Protein AF-A0A959FEI0-F1 (afdb_monomer_lite)

Foldseek 3Di:
DVPVVVVVVVVVVVVVVVVVVVVVPPDPVPVPPDDDDPDDPVNCVVPFDPDPPTPDDDPVNVVVLVVCCVPPVVSVVVVVVVVVVVVVVVPDDD

Radius of gyration: 32.36 Å; chains: 1; bounding box: 72×37×77 Å

pLDDT: mean 82.81, std 13.52, range [51.72, 97.94]

Secondary structure (DSSP, 8-state):
--HHHHHHHHHHHHHHHHHHHHGGGSS----PPP------HHHHHHHS-SSSP-SS--HHHHHHHHHHTTT-HHHHHHHHHHHHHHHHHTTS--

Sequence (94 aa):
MPITIRASYYLMLLISCLSTSLMAQDGHKAKIPQLDNPMTVEYLKKNLEKKSPRLVLNRQIEKELKQKLKTDPVLQNMYAALKLNATEIQKEPL

Structure (mmCIF, N/CA/C/O backbone):
data_AF-A0A959FEI0-F1
#
_entry.id   AF-A0A959FEI0-F1
#
loop_
_atom_site.group_PDB
_atom_site.id
_atom_site.type_symbol
_atom_site.label_atom_id
_atom_site.label_alt_id
_atom_site.label_comp_id
_atom_site.label_asym_id
_atom_site.label_entity_id
_atom_site.label_seq_id
_atom_site.pdbx_PDB_ins_code
_atom_site.Cartn_x
_atom_site.Cartn_y
_atom_site.Cartn_z
_atom_site.occupancy
_atom_site.B_iso_or_equiv
_atom_site.auth_seq_id
_atom_site.auth_comp_id
_atom_site.auth_asym_id
_atom_site.auth_atom_id
_atom_site.pdbx_PDB_model_num
ATOM 1 N N . MET A 1 1 ? 51.512 -8.007 -63.532 1.00 56.62 1 MET A N 1
ATOM 2 C CA . MET A 1 1 ? 51.686 -7.275 -62.255 1.00 56.62 1 MET A CA 1
ATOM 3 C C . MET A 1 1 ? 50.635 -6.178 -61.924 1.00 56.62 1 MET A C 1
ATOM 5 O O . MET A 1 1 ? 50.892 -5.450 -60.980 1.00 56.62 1 MET A O 1
ATOM 9 N N . PRO A 1 2 ? 49.447 -6.026 -62.567 1.00 66.19 2 PRO A N 1
ATOM 10 C CA . PRO A 1 2 ? 48.473 -4.995 -62.137 1.00 66.19 2 PRO A CA 1
ATOM 11 C C . PRO A 1 2 ? 47.403 -5.493 -61.142 1.00 66.19 2 PRO A C 1
ATOM 13 O O . PRO A 1 2 ? 46.805 -4.700 -60.421 1.00 66.19 2 PRO A O 1
ATOM 16 N N . ILE A 1 3 ? 47.149 -6.805 -61.095 1.00 69.12 3 ILE A N 1
ATOM 17 C CA . ILE A 1 3 ? 46.067 -7.407 -60.292 1.00 69.12 3 ILE A CA 1
ATOM 18 C C . ILE A 1 3 ? 46.409 -7.416 -58.798 1.00 69.12 3 ILE A C 1
ATOM 20 O O . ILE A 1 3 ? 45.558 -7.101 -57.972 1.00 69.12 3 ILE A O 1
ATOM 24 N N . THR A 1 4 ? 47.668 -7.695 -58.456 1.00 70.56 4 THR A N 1
ATOM 25 C CA . THR A 1 4 ? 48.161 -7.693 -57.070 1.00 70.56 4 THR A CA 1
ATOM 26 C C . THR A 1 4 ? 48.097 -6.302 -56.439 1.00 70.56 4 THR A C 1
ATOM 28 O O . THR A 1 4 ? 47.734 -6.165 -55.276 1.00 70.56 4 THR A O 1
ATOM 31 N N . ILE A 1 5 ? 48.366 -5.260 -57.230 1.00 75.00 5 ILE A N 1
ATOM 32 C CA . ILE A 1 5 ? 48.308 -3.860 -56.797 1.00 75.00 5 ILE A CA 1
ATOM 33 C C . ILE A 1 5 ? 46.856 -3.448 -56.515 1.00 75.00 5 ILE A C 1
ATOM 35 O O . ILE A 1 5 ? 46.565 -2.882 -55.466 1.00 75.00 5 ILE A O 1
ATOM 39 N N . ARG A 1 6 ? 45.916 -3.798 -57.404 1.00 77.19 6 ARG A N 1
ATOM 40 C CA . ARG A 1 6 ? 44.481 -3.529 -57.196 1.00 77.19 6 ARG A CA 1
ATOM 41 C C . ARG A 1 6 ? 43.938 -4.254 -55.963 1.00 77.19 6 ARG A C 1
ATOM 43 O O . ARG A 1 6 ? 43.240 -3.640 -55.165 1.00 77.19 6 ARG A O 1
ATOM 50 N N . ALA A 1 7 ? 44.311 -5.519 -55.767 1.00 78.31 7 ALA A N 1
ATOM 51 C CA . ALA A 1 7 ? 43.943 -6.287 -54.577 1.00 78.31 7 ALA A CA 1
ATOM 52 C C . ALA A 1 7 ? 44.499 -5.663 -53.284 1.00 78.31 7 ALA A C 1
ATOM 54 O O . ALA A 1 7 ? 43.800 -5.625 -52.274 1.00 78.31 7 ALA A O 1
ATOM 55 N N . SER A 1 8 ? 45.714 -5.107 -53.328 1.00 79.25 8 SER A N 1
ATOM 56 C CA . SER A 1 8 ? 46.310 -4.388 -52.198 1.00 79.25 8 SER A CA 1
ATOM 57 C C . SER A 1 8 ? 45.543 -3.109 -51.847 1.00 79.25 8 SER A C 1
ATOM 59 O O . SER A 1 8 ? 45.327 -2.854 -50.664 1.00 79.25 8 SER A O 1
ATOM 61 N N . TYR A 1 9 ? 45.054 -2.355 -52.839 1.00 83.62 9 TYR A N 1
ATOM 62 C CA . TYR A 1 9 ? 4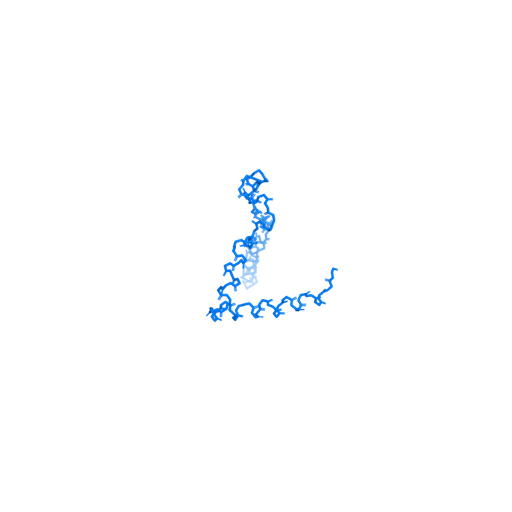4.202 -1.186 -52.590 1.00 83.62 9 TYR A CA 1
ATOM 63 C C . TYR A 1 9 ? 42.852 -1.562 -51.972 1.00 83.62 9 TYR A C 1
ATOM 65 O O . TYR A 1 9 ? 42.426 -0.916 -51.017 1.00 83.62 9 TYR A O 1
ATOM 73 N N . TYR A 1 10 ? 42.200 -2.626 -52.454 1.00 83.94 10 TYR A N 1
ATOM 74 C CA . TYR A 1 10 ? 40.957 -3.111 -51.842 1.00 83.94 10 TYR A CA 1
ATOM 75 C C . TYR A 1 10 ? 41.179 -3.605 -50.409 1.00 83.94 10 TYR A C 1
ATOM 77 O O . TYR A 1 10 ? 40.361 -3.323 -49.537 1.00 83.94 10 TYR A O 1
ATOM 85 N N . LEU A 1 11 ? 42.304 -4.276 -50.144 1.00 81.62 11 LEU A N 1
ATOM 86 C CA . LEU A 1 11 ? 42.672 -4.727 -48.804 1.00 81.62 11 LEU A CA 1
ATOM 87 C C . LEU A 1 11 ? 42.932 -3.545 -47.855 1.00 81.62 11 LEU A C 1
ATOM 89 O O . LEU A 1 11 ? 42.421 -3.540 -46.739 1.00 81.62 11 LEU A O 1
ATOM 93 N N . MET A 1 12 ? 43.661 -2.517 -48.302 1.00 79.88 12 MET A N 1
ATOM 94 C CA . MET A 1 12 ? 43.876 -1.298 -47.511 1.00 79.88 12 MET A CA 1
ATOM 95 C C . MET A 1 12 ? 42.565 -0.553 -47.223 1.00 79.88 12 MET A C 1
ATOM 97 O O . MET A 1 12 ? 42.357 -0.090 -46.101 1.00 79.88 12 MET A O 1
ATOM 101 N N . LEU A 1 13 ? 41.655 -0.479 -48.198 1.00 78.19 13 LEU A N 1
ATOM 102 C CA . LEU A 1 13 ? 40.357 0.183 -48.040 1.00 78.19 13 LEU A CA 1
ATOM 103 C C . LEU A 1 13 ? 39.436 -0.582 -47.072 1.00 78.19 13 LEU A C 1
ATOM 105 O O . LEU A 1 13 ? 38.733 0.031 -46.270 1.00 78.19 13 LEU A O 1
ATOM 109 N N . LEU A 1 14 ? 39.501 -1.916 -47.079 1.00 75.94 14 LEU A N 1
ATOM 110 C CA . LEU A 1 14 ? 38.744 -2.782 -46.172 1.00 75.94 14 LEU A CA 1
ATOM 111 C C . LEU A 1 14 ? 39.262 -2.706 -44.724 1.00 75.94 14 LEU A C 1
ATOM 113 O O . LEU A 1 14 ? 38.465 -2.642 -43.789 1.00 75.94 14 LEU A O 1
ATOM 117 N N . ILE A 1 15 ? 40.582 -2.616 -44.534 1.00 76.06 15 ILE A N 1
ATOM 118 C CA . ILE A 1 15 ? 41.205 -2.418 -43.212 1.00 76.06 15 ILE A CA 1
ATOM 119 C C . ILE A 1 15 ? 40.870 -1.028 -42.649 1.00 76.06 15 ILE A C 1
ATOM 121 O O . ILE A 1 15 ? 40.540 -0.908 -41.471 1.00 76.06 15 ILE A O 1
ATOM 125 N N . SER A 1 16 ? 40.873 0.017 -43.483 1.00 68.50 16 SER A N 1
ATOM 126 C CA . SER A 1 16 ? 40.519 1.377 -43.051 1.00 68.50 16 SER A CA 1
ATOM 127 C C . SER A 1 16 ? 39.060 1.506 -42.593 1.00 68.50 16 SER A C 1
ATOM 129 O O . SER A 1 16 ? 38.760 2.370 -41.770 1.00 68.50 16 SER A O 1
ATOM 131 N N . CYS A 1 17 ? 38.155 0.669 -43.109 1.00 66.12 17 CYS A N 1
ATOM 132 C CA . CYS A 1 17 ? 36.740 0.661 -42.729 1.00 66.12 17 CYS A CA 1
ATOM 133 C C . CYS A 1 17 ? 36.492 -0.112 -41.418 1.00 66.12 17 CYS A C 1
ATOM 135 O O . CYS A 1 17 ? 35.595 0.229 -40.651 1.00 66.12 17 CYS A O 1
ATOM 137 N N . LEU A 1 18 ? 37.323 -1.116 -41.117 1.00 64.00 18 LEU A N 1
ATOM 138 C CA . LEU A 1 18 ? 37.243 -1.881 -39.867 1.00 64.00 18 LEU A CA 1
ATOM 139 C C . LEU A 1 18 ? 37.704 -1.068 -38.642 1.00 64.00 18 LEU A C 1
ATOM 141 O O . LEU A 1 18 ? 37.190 -1.260 -37.543 1.00 64.00 18 LEU A O 1
ATOM 145 N N . SER A 1 19 ? 38.632 -0.125 -38.816 1.00 60.69 19 SER A N 1
ATOM 146 C CA . SER A 1 19 ? 39.183 0.673 -37.709 1.00 60.69 19 SER A CA 1
ATOM 147 C C . SER A 1 19 ? 38.206 1.705 -37.125 1.00 60.69 19 SER A C 1
ATOM 149 O O . SER A 1 19 ? 38.352 2.093 -35.967 1.00 60.69 19 SER A O 1
ATOM 151 N N . THR A 1 20 ? 37.199 2.158 -37.884 1.00 59.03 20 THR A N 1
ATOM 152 C CA . THR A 1 20 ? 36.244 3.186 -37.419 1.00 59.03 20 THR A CA 1
ATOM 153 C C . THR A 1 20 ? 35.183 2.638 -36.465 1.00 59.03 20 THR A C 1
ATOM 155 O O . THR A 1 20 ? 34.612 3.401 -35.689 1.00 59.03 20 THR A O 1
ATOM 158 N N . SER A 1 21 ? 34.933 1.326 -36.475 1.00 56.84 21 SER A N 1
ATOM 159 C CA . SER A 1 21 ? 33.932 0.683 -35.612 1.00 56.84 21 SER A CA 1
ATOM 160 C C . SER A 1 21 ? 34.479 0.276 -34.238 1.00 56.84 21 SER A C 1
ATOM 162 O O . SER A 1 21 ? 33.698 0.144 -33.297 1.00 56.84 21 SER A O 1
ATOM 164 N N . LEU A 1 22 ? 35.804 0.153 -34.080 1.00 53.94 22 LEU A N 1
ATOM 165 C CA . LEU A 1 22 ? 36.430 -0.216 -32.803 1.00 53.94 22 LEU A CA 1
ATOM 166 C C . LEU A 1 22 ? 36.461 0.943 -31.785 1.00 53.94 22 LEU A C 1
ATOM 168 O O . LEU A 1 22 ? 36.374 0.707 -30.587 1.00 53.94 22 LEU A O 1
ATOM 172 N N . MET A 1 23 ? 36.524 2.196 -32.250 1.00 57.69 23 MET A N 1
ATOM 173 C CA . MET A 1 23 ? 36.580 3.392 -31.387 1.00 57.69 23 MET A CA 1
ATOM 174 C C . MET A 1 23 ? 35.202 3.858 -30.877 1.00 57.69 23 MET A C 1
ATOM 176 O O . MET A 1 23 ? 35.124 4.766 -30.055 1.00 57.69 23 MET A O 1
ATOM 180 N N . ALA A 1 24 ? 34.101 3.261 -31.350 1.00 56.34 24 ALA A N 1
ATOM 181 C CA . ALA A 1 24 ? 32.743 3.656 -30.958 1.00 56.34 24 ALA A CA 1
ATOM 182 C C . ALA A 1 24 ? 32.272 3.031 -29.629 1.00 56.34 24 ALA A C 1
ATOM 184 O O . ALA A 1 24 ? 31.204 3.386 -29.134 1.00 56.34 24 ALA A O 1
ATOM 185 N N . GLN A 1 25 ? 33.039 2.094 -29.058 1.00 59.47 25 GLN A N 1
ATOM 186 C CA . GLN A 1 25 ? 32.656 1.360 -27.843 1.00 59.47 25 GLN A CA 1
ATOM 187 C C . GLN A 1 25 ? 33.498 1.701 -26.608 1.00 59.47 25 GLN A C 1
ATOM 189 O O . GLN A 1 25 ? 33.302 1.090 -25.558 1.00 59.47 25 GLN A O 1
ATOM 194 N N . ASP A 1 26 ? 34.381 2.698 -26.687 1.00 55.03 26 ASP A N 1
ATOM 195 C CA . ASP A 1 26 ? 35.126 3.159 -25.519 1.00 55.03 26 ASP A CA 1
ATOM 196 C C . ASP A 1 26 ? 34.400 4.310 -24.809 1.00 55.03 26 ASP A C 1
ATOM 198 O O . ASP A 1 26 ? 34.288 5.431 -25.301 1.00 55.03 26 ASP A O 1
ATOM 202 N N . GLY A 1 27 ? 33.944 4.035 -23.583 1.00 53.91 27 GLY A N 1
ATOM 203 C CA . GLY A 1 27 ? 33.997 5.051 -22.530 1.00 53.91 27 GLY A CA 1
ATOM 204 C C . GLY A 1 27 ? 32.695 5.674 -22.035 1.00 53.91 27 GLY A C 1
ATOM 205 O O . GLY A 1 27 ? 32.768 6.600 -21.236 1.00 53.91 27 GLY A O 1
ATOM 206 N N . HIS A 1 28 ? 31.512 5.177 -22.401 1.00 51.72 28 HIS A N 1
ATOM 207 C CA . HIS A 1 28 ? 30.281 5.510 -21.665 1.00 51.72 28 HIS A CA 1
ATOM 208 C C . HIS A 1 28 ? 29.709 4.288 -20.927 1.00 51.72 28 HIS A C 1
ATOM 210 O O . HIS A 1 28 ? 28.513 4.020 -20.950 1.00 51.72 28 HIS A O 1
ATOM 216 N N . LYS A 1 29 ? 30.532 3.669 -20.063 1.00 55.94 29 LYS A N 1
ATOM 217 C CA . LYS A 1 29 ? 30.047 3.360 -18.700 1.00 55.94 29 LYS A CA 1
ATOM 218 C C . LYS A 1 29 ? 29.844 4.684 -17.953 1.00 55.94 29 LYS A C 1
ATOM 220 O O . LYS A 1 29 ? 30.435 4.906 -16.897 1.00 55.94 29 LYS A O 1
ATOM 225 N N . ALA A 1 30 ? 29.078 5.608 -18.533 1.00 62.28 30 ALA A N 1
ATOM 226 C CA . ALA A 1 30 ? 28.659 6.792 -17.823 1.00 62.28 30 ALA A CA 1
ATOM 227 C C . ALA A 1 30 ? 27.941 6.265 -16.594 1.00 62.28 30 ALA A C 1
ATOM 229 O O . ALA A 1 30 ? 26.980 5.504 -16.718 1.00 62.28 30 ALA A O 1
ATOM 230 N N . LYS A 1 31 ? 28.487 6.582 -15.416 1.00 69.25 31 LYS A N 1
ATOM 231 C CA . LYS A 1 31 ? 27.785 6.425 -14.147 1.00 69.25 31 LYS A CA 1
ATOM 232 C C . LYS A 1 31 ? 26.360 6.880 -14.418 1.00 69.25 31 LYS A C 1
ATOM 234 O O . LYS A 1 31 ? 26.169 8.054 -14.728 1.00 69.25 31 LYS A O 1
ATOM 239 N N . ILE A 1 32 ? 25.406 5.948 -14.385 1.00 79.56 32 ILE A N 1
ATOM 240 C CA . ILE A 1 32 ? 23.994 6.295 -14.496 1.00 79.56 32 ILE A CA 1
ATOM 241 C C . ILE A 1 32 ? 23.790 7.393 -13.450 1.00 79.56 32 ILE A C 1
ATOM 243 O O . ILE A 1 32 ? 24.119 7.143 -12.282 1.00 79.56 32 ILE A O 1
ATOM 247 N N . PRO A 1 33 ? 23.387 8.613 -13.848 1.00 78.06 33 PRO A N 1
ATOM 248 C CA . PRO A 1 33 ? 23.203 9.691 -12.895 1.00 78.06 33 PRO A CA 1
ATOM 249 C C . PRO A 1 33 ? 22.202 9.204 -11.853 1.00 78.06 33 PRO A C 1
ATOM 251 O O . PRO A 1 33 ? 21.091 8.790 -12.189 1.00 78.06 33 PRO A O 1
ATOM 254 N N . GLN A 1 34 ? 22.643 9.150 -10.598 1.00 81.19 34 GLN A N 1
ATOM 255 C CA . GLN A 1 34 ? 21.782 8.707 -9.514 1.00 81.19 34 GLN A CA 1
ATOM 256 C C . GLN A 1 34 ? 20.792 9.824 -9.217 1.00 81.19 34 GLN A C 1
ATOM 258 O O . GLN A 1 34 ? 21.162 10.995 -9.159 1.00 81.19 34 GLN A O 1
ATOM 263 N N . LEU A 1 35 ? 19.523 9.456 -9.079 1.00 85.25 35 LEU A N 1
ATOM 264 C CA . LEU A 1 35 ? 18.498 10.397 -8.678 1.00 85.25 35 LEU A CA 1
ATOM 265 C C . LEU A 1 35 ? 18.635 10.627 -7.174 1.00 85.25 35 LEU A C 1
ATOM 267 O O . LEU A 1 35 ? 18.396 9.713 -6.382 1.00 85.25 35 LEU A O 1
ATOM 271 N N . ASP A 1 36 ? 19.011 11.841 -6.790 1.00 85.19 36 ASP A N 1
ATOM 272 C CA . ASP A 1 36 ? 18.996 12.230 -5.388 1.00 85.19 36 ASP A CA 1
ATOM 273 C C . ASP A 1 36 ? 17.551 12.290 -4.892 1.00 85.19 36 ASP A C 1
ATOM 275 O O . ASP A 1 36 ? 16.660 12.819 -5.562 1.00 85.19 36 ASP A O 1
ATOM 279 N N . ASN A 1 37 ? 17.303 11.739 -3.703 1.00 86.62 37 ASN A N 1
ATOM 280 C CA . ASN A 1 37 ? 15.992 11.832 -3.078 1.00 86.62 37 ASN A CA 1
ATOM 281 C C . ASN A 1 37 ? 15.780 13.269 -2.564 1.00 86.62 37 ASN A C 1
ATOM 283 O O . ASN A 1 37 ? 16.476 13.676 -1.632 1.00 86.62 37 ASN A O 1
ATOM 287 N N . PRO A 1 38 ? 14.807 14.031 -3.096 1.00 88.75 38 PRO A N 1
ATOM 288 C CA . PRO A 1 38 ? 14.578 15.411 -2.672 1.00 88.75 38 PRO A CA 1
ATOM 289 C C . PRO A 1 38 ? 13.933 15.519 -1.279 1.00 88.75 38 PRO A C 1
ATOM 291 O O . PRO A 1 38 ? 13.804 16.619 -0.741 1.00 88.75 38 PRO A O 1
ATOM 294 N N . MET A 1 39 ? 13.486 14.405 -0.688 1.00 90.56 39 MET A N 1
ATOM 295 C CA . MET A 1 39 ? 12.790 14.398 0.599 1.00 90.56 39 MET A CA 1
ATOM 296 C C . MET A 1 39 ? 13.776 14.402 1.766 1.00 90.56 39 MET A C 1
ATOM 298 O O . MET A 1 39 ? 14.428 13.398 2.054 1.00 90.56 39 MET A O 1
ATOM 302 N N . THR A 1 40 ? 13.834 15.522 2.488 1.00 92.94 40 THR A N 1
ATOM 303 C CA . THR A 1 40 ? 14.682 15.655 3.679 1.00 92.94 40 THR A CA 1
ATOM 304 C C . THR A 1 40 ? 14.019 15.080 4.930 1.00 92.94 40 THR A C 1
ATOM 306 O O . THR A 1 40 ? 12.790 15.009 5.050 1.00 92.94 40 THR A O 1
ATOM 309 N N . VAL A 1 41 ? 14.834 14.701 5.916 1.00 90.62 41 VAL A N 1
ATOM 310 C CA . VAL A 1 41 ? 14.347 14.193 7.209 1.00 90.62 41 VAL A CA 1
ATOM 311 C C . VAL A 1 41 ? 13.518 15.257 7.932 1.00 90.62 41 VAL A C 1
ATOM 313 O O . VAL A 1 41 ? 12.497 14.946 8.547 1.00 90.62 41 VAL A O 1
ATOM 316 N N . GLU A 1 42 ? 13.921 16.520 7.838 1.00 93.69 42 GLU A N 1
ATOM 317 C CA . GLU A 1 42 ? 13.233 17.675 8.413 1.00 93.69 42 GLU A CA 1
ATOM 318 C C . GLU A 1 42 ? 11.861 17.858 7.763 1.00 93.69 42 GLU A C 1
ATOM 320 O O . GLU A 1 42 ? 10.865 18.047 8.468 1.00 93.69 42 GLU A O 1
ATOM 325 N N . TYR A 1 43 ? 11.790 17.741 6.432 1.00 92.62 43 TYR A N 1
ATOM 326 C CA . TYR A 1 43 ? 10.534 17.807 5.693 1.00 92.62 43 TYR A CA 1
ATOM 327 C C . TYR A 1 43 ? 9.584 16.688 6.128 1.00 92.62 43 TYR A C 1
ATOM 329 O O . TYR A 1 43 ? 8.426 16.958 6.453 1.00 92.62 43 TYR A O 1
ATOM 337 N N . LEU A 1 44 ? 10.070 15.448 6.214 1.00 89.12 44 LEU A N 1
ATOM 338 C CA . LEU A 1 44 ? 9.254 14.316 6.653 1.00 89.12 44 LEU A CA 1
ATOM 339 C C . LEU A 1 44 ? 8.791 14.481 8.107 1.00 89.12 44 LEU A C 1
ATOM 341 O O . LEU A 1 44 ? 7.618 14.271 8.401 1.00 89.12 44 LEU A O 1
ATOM 345 N N . LYS A 1 45 ? 9.661 14.924 9.020 1.00 87.12 45 LYS A N 1
ATOM 346 C CA . LYS A 1 45 ? 9.293 15.183 10.426 1.00 87.12 45 LYS A CA 1
ATOM 347 C C . 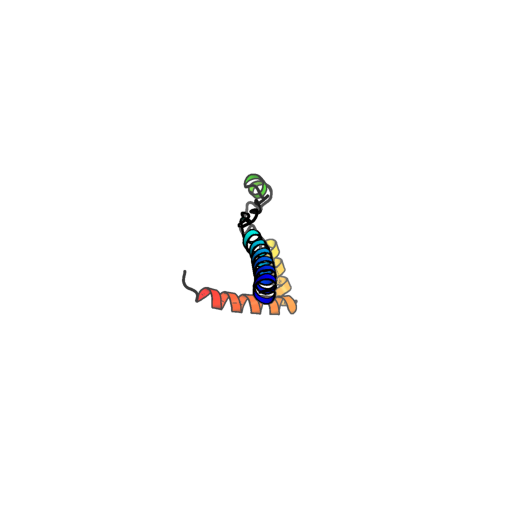LYS A 1 45 ? 8.251 16.294 10.572 1.00 87.12 45 LYS A C 1
ATOM 349 O O . LYS A 1 45 ? 7.434 16.230 11.491 1.00 87.12 45 LYS A O 1
ATOM 354 N N . LYS A 1 46 ? 8.295 17.306 9.701 1.00 90.06 46 LYS A N 1
ATOM 355 C CA . LYS A 1 46 ? 7.356 18.435 9.704 1.00 90.06 46 LYS A CA 1
ATOM 356 C C . LYS A 1 46 ? 5.990 18.061 9.125 1.00 90.06 46 LYS A C 1
ATOM 358 O O . LYS A 1 46 ? 4.983 18.516 9.659 1.00 90.06 46 LYS A O 1
ATOM 363 N N . ASN A 1 47 ? 5.962 17.277 8.047 1.00 87.81 47 ASN A N 1
ATOM 364 C CA . ASN A 1 47 ? 4.750 17.063 7.250 1.00 87.81 47 ASN A CA 1
ATOM 365 C C . ASN A 1 47 ? 4.077 15.701 7.474 1.00 87.81 47 ASN A C 1
ATOM 367 O O . ASN A 1 47 ? 2.881 15.580 7.225 1.00 87.81 47 ASN A O 1
ATOM 371 N N . LEU A 1 48 ? 4.797 14.678 7.946 1.00 85.94 48 LEU A N 1
ATOM 372 C CA . LEU A 1 48 ? 4.171 13.397 8.278 1.00 85.94 48 LEU A CA 1
ATOM 373 C C . LEU A 1 48 ? 3.428 13.483 9.608 1.00 85.94 48 LEU A C 1
ATOM 375 O O . LEU A 1 48 ? 3.906 14.076 10.580 1.00 85.94 48 LEU A O 1
ATOM 379 N N . GLU A 1 49 ? 2.284 12.804 9.679 1.00 83.69 49 GLU A N 1
ATOM 380 C CA . GLU A 1 49 ? 1.563 12.643 10.935 1.00 83.69 49 GLU A CA 1
ATOM 381 C C . GLU A 1 49 ? 2.484 12.054 12.018 1.00 83.69 49 GLU A C 1
ATOM 383 O O . GLU A 1 49 ? 3.264 11.126 11.792 1.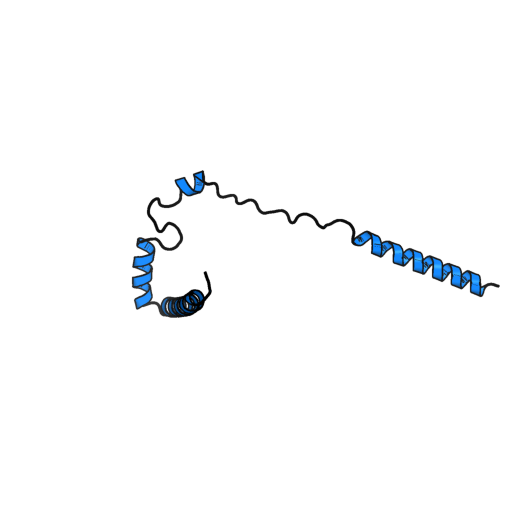00 83.69 49 GLU A O 1
ATOM 388 N N . LYS A 1 50 ? 2.399 12.597 13.239 1.00 82.94 50 LYS A N 1
ATOM 389 C CA . LYS A 1 50 ? 3.201 12.111 14.377 1.00 82.94 50 LYS A CA 1
ATOM 390 C C . LYS A 1 50 ? 2.734 10.738 14.868 1.00 82.94 50 LYS A C 1
ATOM 392 O O . LYS A 1 50 ? 3.514 10.005 15.474 1.00 82.94 50 LYS A O 1
ATOM 397 N N . LYS A 1 51 ? 1.460 10.411 14.637 1.00 81.25 51 LYS A N 1
ATOM 398 C CA . LYS A 1 51 ? 0.829 9.155 15.049 1.00 81.25 51 LYS A CA 1
ATOM 399 C C . LYS A 1 51 ? 1.029 8.111 13.956 1.00 81.25 51 LYS A C 1
ATOM 401 O O . LYS A 1 51 ? 0.868 8.409 12.782 1.00 81.25 51 LYS A O 1
ATOM 406 N N . SER A 1 52 ? 1.371 6.892 14.351 1.00 77.88 52 SER A N 1
ATOM 407 C CA . SER A 1 52 ? 1.421 5.758 13.430 1.00 77.88 52 SER A CA 1
ATOM 408 C C . SER A 1 52 ? 0.029 5.140 13.256 1.00 77.88 52 SER A C 1
ATOM 410 O O . SER A 1 52 ? -0.757 5.147 14.214 1.00 77.88 52 SER A O 1
ATOM 412 N N . PRO A 1 53 ? -0.260 4.528 12.095 1.00 77.25 53 PRO A N 1
ATOM 413 C CA . PRO A 1 53 ? 0.516 4.529 10.838 1.00 77.25 53 PRO A CA 1
ATOM 414 C C . PRO A 1 53 ? 0.504 5.888 10.102 1.00 77.25 53 PRO A C 1
ATOM 416 O O . PRO A 1 53 ? -0.492 6.601 10.142 1.00 77.25 53 PRO A O 1
ATOM 419 N N . ARG A 1 54 ? 1.631 6.248 9.457 1.00 76.38 54 ARG A N 1
ATOM 420 C CA . ARG A 1 54 ? 1.894 7.604 8.911 1.00 76.38 54 ARG A CA 1
ATOM 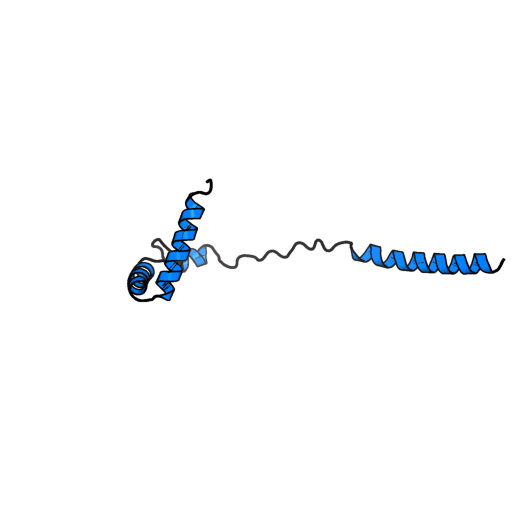421 C C . ARG A 1 54 ? 1.708 7.747 7.398 1.00 76.38 54 ARG A C 1
ATOM 423 O O . ARG A 1 54 ? 1.632 8.867 6.909 1.00 76.38 54 ARG A O 1
ATOM 430 N N . LEU A 1 55 ? 1.711 6.637 6.659 1.00 73.81 55 LEU A N 1
ATOM 431 C CA . LEU A 1 55 ? 1.741 6.627 5.195 1.00 73.81 55 LEU A CA 1
ATOM 432 C C . LEU A 1 55 ? 0.568 5.825 4.645 1.00 73.81 55 LEU A C 1
ATOM 434 O O . LEU A 1 55 ? 0.381 4.678 5.045 1.00 73.81 55 LEU A O 1
ATOM 438 N N . VAL A 1 56 ? -0.155 6.429 3.696 1.00 81.81 56 VAL A N 1
ATOM 439 C CA . VAL A 1 56 ? -1.273 5.872 2.908 1.00 81.81 56 VAL A CA 1
ATOM 440 C C . VAL A 1 56 ? -2.485 5.432 3.735 1.00 81.81 56 VAL A C 1
ATOM 442 O O . VAL A 1 56 ? -3.582 5.930 3.512 1.00 81.81 56 VAL A O 1
ATOM 445 N N . LEU A 1 57 ? -2.311 4.534 4.700 1.00 84.69 57 LEU A N 1
ATOM 446 C CA . LEU A 1 57 ? -3.366 4.008 5.553 1.00 84.69 57 LEU A CA 1
ATOM 447 C C . LEU A 1 57 ? -3.196 4.571 6.966 1.00 84.69 57 LEU A C 1
ATOM 449 O O . LEU A 1 57 ? -2.438 4.021 7.754 1.00 84.69 57 LEU A O 1
ATOM 453 N N . ASN A 1 58 ? -3.882 5.671 7.285 1.00 88.06 58 ASN A N 1
ATOM 454 C CA . ASN A 1 58 ? -4.024 6.158 8.662 1.00 88.06 58 ASN A CA 1
ATOM 455 C C . ASN A 1 58 ? -5.355 5.662 9.269 1.00 88.06 58 ASN A C 1
ATOM 457 O O . ASN A 1 58 ? -6.185 5.067 8.580 1.00 88.06 58 ASN A O 1
ATOM 461 N N . ARG A 1 59 ? -5.594 5.918 10.563 1.00 88.44 59 ARG A N 1
ATOM 462 C CA . ARG A 1 59 ? -6.815 5.446 11.256 1.00 88.44 59 ARG A CA 1
ATOM 463 C C . ARG A 1 59 ? -8.114 5.934 10.611 1.00 88.44 59 ARG A C 1
ATOM 465 O O . ARG A 1 59 ? -9.133 5.256 10.726 1.00 88.44 59 ARG A O 1
ATOM 472 N N . GLN A 1 60 ? -8.100 7.121 10.008 1.00 89.44 60 GLN A N 1
ATOM 473 C CA . GLN A 1 60 ? -9.277 7.686 9.357 1.00 89.44 60 GLN A CA 1
ATOM 474 C C . GLN A 1 60 ? -9.547 6.958 8.038 1.00 89.44 60 GLN A C 1
ATOM 476 O O . GLN A 1 60 ? -10.635 6.415 7.849 1.00 89.44 60 GLN A O 1
ATOM 481 N N . ILE A 1 61 ? -8.525 6.851 7.188 1.00 91.69 61 ILE A N 1
ATOM 482 C CA . ILE A 1 61 ? -8.599 6.163 5.895 1.00 91.69 61 ILE A CA 1
ATOM 483 C C . 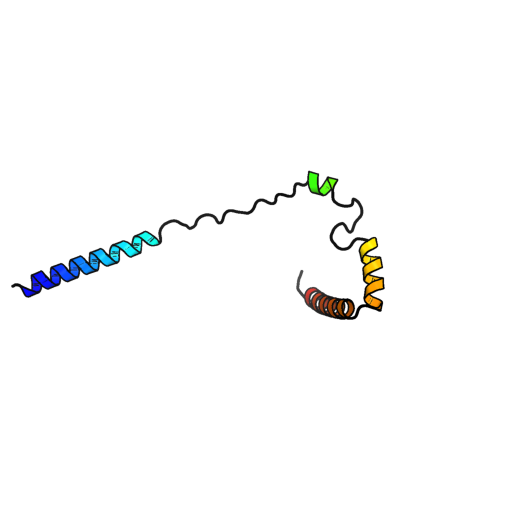ILE A 1 61 ? -8.949 4.685 6.092 1.00 91.69 61 ILE A C 1
ATOM 485 O O . ILE A 1 61 ? -9.756 4.145 5.345 1.00 91.69 61 ILE A O 1
ATOM 489 N N . GLU A 1 62 ? -8.422 4.026 7.128 1.00 91.56 62 GLU A N 1
ATOM 490 C CA . GLU A 1 62 ? -8.763 2.635 7.443 1.00 91.56 62 GLU A CA 1
ATOM 491 C C . GLU A 1 62 ? -10.259 2.459 7.743 1.00 91.56 62 GLU A C 1
ATOM 493 O O . GLU A 1 62 ? -10.888 1.517 7.253 1.00 91.56 62 GLU A O 1
ATOM 498 N N . LYS A 1 63 ? -10.851 3.358 8.537 1.00 93.12 63 LYS A N 1
ATOM 499 C CA . LYS A 1 63 ? -12.285 3.305 8.856 1.00 93.12 63 LYS A CA 1
ATOM 500 C C . LYS A 1 63 ? -13.136 3.498 7.607 1.00 93.12 63 LYS A C 1
ATOM 502 O O . LYS A 1 63 ? -14.065 2.722 7.387 1.00 93.12 63 LYS A O 1
ATOM 507 N N . GLU A 1 64 ? -12.799 4.491 6.793 1.00 94.75 64 GLU A N 1
ATOM 508 C CA . GLU A 1 64 ? -13.495 4.764 5.533 1.00 94.75 64 GLU A CA 1
ATOM 509 C C . GLU A 1 64 ? -13.359 3.595 4.554 1.00 94.75 64 GLU A C 1
ATOM 511 O O . GLU A 1 64 ? -14.348 3.154 3.969 1.00 94.75 64 GLU A O 1
ATOM 516 N N . LEU A 1 65 ? -12.158 3.028 4.427 1.00 94.38 65 LEU A N 1
ATOM 517 C CA . LEU A 1 65 ? -11.899 1.875 3.571 1.00 94.38 65 LEU A CA 1
ATOM 518 C C . LEU A 1 65 ? -12.727 0.663 4.013 1.00 94.38 65 LEU A C 1
ATOM 520 O O . LEU A 1 65 ? -13.362 0.026 3.176 1.00 94.38 65 LEU A O 1
ATOM 524 N N . LYS A 1 66 ? -12.800 0.379 5.321 1.00 94.81 66 LYS A N 1
ATOM 525 C CA . LYS A 1 66 ? -13.636 -0.706 5.868 1.00 94.81 66 LYS A CA 1
ATOM 526 C C . LYS A 1 66 ? -15.125 -0.499 5.609 1.00 94.81 66 LYS A C 1
ATOM 528 O O . LYS A 1 66 ? -15.851 -1.478 5.451 1.00 94.81 66 LYS A O 1
ATOM 533 N N . GLN A 1 67 ? -15.597 0.745 5.600 1.00 96.19 67 GLN A N 1
ATOM 534 C CA . GLN A 1 67 ? -16.983 1.051 5.252 1.00 96.19 67 GLN A CA 1
ATOM 535 C C . GLN A 1 67 ? -17.235 0.809 3.764 1.00 96.19 67 GLN A C 1
ATOM 537 O O . GLN A 1 67 ? -18.151 0.062 3.425 1.00 96.19 67 GLN A O 1
ATOM 542 N N . LYS A 1 68 ? -16.387 1.363 2.891 1.00 96.44 68 LYS A N 1
ATOM 543 C CA . LYS A 1 68 ? -16.511 1.209 1.435 1.00 96.44 68 LYS A CA 1
ATOM 544 C C . LYS A 1 68 ? -16.387 -0.245 0.990 1.00 96.44 68 LYS A C 1
ATOM 546 O O . LYS A 1 68 ? -17.114 -0.667 0.101 1.00 96.44 68 LYS A O 1
ATOM 551 N N . LEU A 1 69 ? -15.557 -1.042 1.663 1.00 96.75 69 LEU A N 1
ATOM 552 C CA . LEU A 1 69 ? -15.399 -2.471 1.382 1.00 96.75 69 LEU A CA 1
ATOM 553 C C . LEU A 1 69 ? -16.711 -3.264 1.515 1.00 96.75 69 LEU A C 1
ATOM 555 O O . LEU A 1 69 ? -16.840 -4.337 0.938 1.00 96.75 69 LEU A O 1
ATOM 559 N N . LYS A 1 70 ? -17.707 -2.763 2.253 1.00 96.00 70 LYS A N 1
ATOM 560 C CA . LYS A 1 70 ? -19.008 -3.438 2.382 1.00 96.00 70 LYS A CA 1
ATOM 561 C C . LYS A 1 70 ? -19.890 -3.275 1.148 1.00 96.00 70 LYS A C 1
ATOM 563 O O . LYS A 1 70 ? -20.759 -4.108 0.925 1.00 96.00 70 LYS A O 1
ATOM 568 N N . THR A 1 71 ? -19.691 -2.205 0.387 1.00 96.56 71 THR A N 1
ATOM 569 C CA . THR A 1 71 ? -20.631 -1.770 -0.655 1.00 96.56 71 THR A CA 1
ATOM 570 C C . THR A 1 71 ? -20.001 -1.692 -2.038 1.00 96.56 71 THR A C 1
ATOM 572 O O . THR A 1 71 ? -20.708 -1.848 -3.024 1.00 96.56 71 THR A O 1
ATOM 575 N N . ASP A 1 72 ? -18.700 -1.418 -2.123 1.00 97.75 72 ASP A N 1
ATOM 576 C CA . ASP A 1 72 ? -17.998 -1.193 -3.382 1.00 97.75 72 ASP A CA 1
ATOM 577 C C . ASP A 1 72 ? -17.410 -2.512 -3.927 1.00 97.75 72 ASP A C 1
ATOM 579 O O . ASP A 1 72 ? -16.460 -3.048 -3.340 1.00 97.75 72 ASP A O 1
ATOM 583 N N . PRO A 1 73 ? -17.932 -3.034 -5.053 1.00 97.12 73 PRO A N 1
ATOM 584 C CA . PRO A 1 73 ? -17.481 -4.302 -5.622 1.00 97.12 73 PRO A CA 1
ATOM 585 C C . PRO A 1 73 ? -16.046 -4.243 -6.167 1.00 97.12 73 PRO A C 1
ATOM 587 O O . PRO A 1 73 ? -15.339 -5.254 -6.153 1.00 97.12 73 PRO A O 1
ATOM 590 N N . VAL A 1 74 ? -15.573 -3.075 -6.613 1.00 97.56 74 VAL A N 1
ATOM 591 C CA . VAL A 1 74 ? -14.201 -2.918 -7.118 1.00 97.56 74 VAL A CA 1
ATOM 592 C C . VAL A 1 74 ? -13.216 -3.026 -5.961 1.00 97.56 74 VAL A C 1
ATOM 594 O O . VAL A 1 74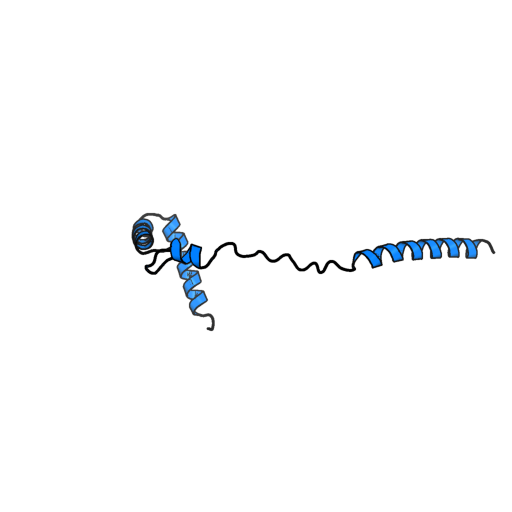 ? -12.230 -3.765 -6.046 1.00 97.56 74 VAL A O 1
ATOM 597 N N . LEU A 1 75 ? -13.507 -2.349 -4.847 1.00 96.56 75 LEU A N 1
ATOM 598 C CA . LEU A 1 75 ? -12.680 -2.438 -3.642 1.00 96.56 75 LEU A CA 1
ATOM 599 C C . LEU A 1 75 ? -12.687 -3.844 -3.038 1.00 96.56 75 LEU A C 1
ATOM 601 O O . LEU A 1 75 ? -11.644 -4.298 -2.568 1.00 96.56 75 LEU A O 1
ATOM 605 N N . GLN A 1 76 ? -13.817 -4.551 -3.077 1.00 97.94 76 GLN A N 1
ATOM 606 C CA . GLN A 1 76 ? -13.897 -5.951 -2.646 1.00 97.94 76 GLN A CA 1
ATOM 607 C C . GLN A 1 76 ? -12.979 -6.854 -3.468 1.00 97.94 76 GLN A C 1
ATOM 609 O O . GLN A 1 76 ? -12.200 -7.621 -2.896 1.00 97.94 76 GLN A O 1
ATOM 614 N N . ASN A 1 77 ? -13.025 -6.726 -4.795 1.00 97.94 77 ASN A N 1
ATOM 615 C CA . ASN A 1 77 ? -12.170 -7.500 -5.687 1.00 97.94 77 ASN A CA 1
ATOM 616 C C . ASN A 1 77 ? -10.680 -7.187 -5.464 1.00 97.94 77 ASN A C 1
ATOM 618 O O . ASN A 1 77 ? -9.861 -8.094 -5.321 1.00 97.94 77 ASN A O 1
ATOM 622 N N . MET A 1 78 ? -10.329 -5.903 -5.358 1.00 97.12 78 MET A N 1
ATOM 623 C CA . MET A 1 78 ? -8.954 -5.485 -5.077 1.00 97.12 78 MET A CA 1
ATOM 624 C C . MET A 1 78 ? -8.464 -6.023 -3.725 1.00 97.12 78 MET A C 1
ATOM 626 O O . MET A 1 78 ? -7.354 -6.544 -3.632 1.00 97.12 78 MET A O 1
ATOM 630 N N . TYR A 1 79 ? -9.291 -5.946 -2.678 1.00 96.31 79 TYR A N 1
ATOM 631 C CA . TYR A 1 79 ? -8.956 -6.487 -1.362 1.00 96.31 79 TYR A CA 1
ATOM 632 C C . TYR A 1 79 ? -8.721 -8.002 -1.404 1.00 96.31 79 TYR A C 1
ATOM 634 O O . TYR A 1 79 ? -7.771 -8.486 -0.787 1.00 96.31 79 TYR A O 1
ATOM 642 N N . ALA A 1 80 ? -9.536 -8.748 -2.154 1.00 96.81 80 ALA A N 1
ATOM 643 C CA . ALA A 1 80 ? -9.348 -10.184 -2.333 1.00 96.81 80 ALA A CA 1
ATOM 644 C C . ALA A 1 80 ? -7.999 -10.506 -3.002 1.00 96.81 80 ALA A C 1
ATOM 646 O O . ALA A 1 80 ? -7.271 -11.370 -2.510 1.00 96.81 80 ALA A O 1
ATOM 647 N N . ALA A 1 81 ? -7.624 -9.766 -4.052 1.00 97.06 81 ALA A N 1
ATOM 648 C CA . ALA A 1 81 ? -6.327 -9.922 -4.715 1.00 97.06 81 ALA A CA 1
ATOM 649 C C . ALA A 1 81 ? -5.151 -9.611 -3.771 1.00 97.06 81 ALA A C 1
ATOM 651 O O . ALA A 1 81 ? -4.197 -10.383 -3.682 1.00 97.06 81 ALA A O 1
ATOM 652 N N . LEU A 1 82 ? -5.242 -8.522 -3.000 1.00 95.62 82 LEU A N 1
ATOM 653 C CA . LEU A 1 82 ? -4.224 -8.175 -2.003 1.00 95.62 82 LEU A CA 1
ATOM 654 C C . LEU A 1 82 ? -4.097 -9.249 -0.915 1.00 95.62 82 LEU A C 1
ATOM 656 O O . LEU A 1 82 ? -2.986 -9.584 -0.510 1.00 95.62 82 LEU A O 1
ATOM 660 N N . LYS A 1 83 ? -5.219 -9.813 -0.457 1.00 96.31 83 LYS A N 1
ATOM 661 C CA . LYS A 1 83 ? -5.240 -10.881 0.551 1.00 96.31 83 LYS A CA 1
ATOM 662 C C . LYS A 1 83 ? -4.594 -12.171 0.040 1.00 96.31 83 LYS A C 1
ATOM 664 O O . LYS A 1 83 ? -3.874 -12.824 0.798 1.00 96.31 83 LYS A O 1
ATOM 669 N N . LEU A 1 84 ? -4.835 -12.524 -1.223 1.00 96.31 84 LEU A N 1
ATOM 670 C CA . LEU A 1 84 ? -4.185 -13.661 -1.872 1.00 96.31 84 LEU A CA 1
ATOM 671 C C . LEU A 1 84 ? -2.664 -13.459 -1.895 1.00 96.31 84 LEU A C 1
ATOM 673 O O . LEU A 1 84 ? -1.931 -14.283 -1.358 1.00 96.31 84 LEU A O 1
ATOM 677 N N . ASN A 1 85 ? -2.204 -12.310 -2.394 1.00 96.19 85 ASN A N 1
ATOM 678 C CA . ASN A 1 85 ? -0.777 -11.987 -2.463 1.00 96.19 85 ASN A CA 1
ATOM 679 C C . ASN A 1 85 ? -0.112 -11.968 -1.079 1.00 96.19 85 ASN A C 1
ATOM 681 O O . ASN A 1 85 ? 0.982 -12.496 -0.911 1.00 96.19 85 ASN A O 1
ATOM 685 N N . ALA A 1 86 ? -0.777 -11.396 -0.071 1.00 95.75 86 ALA A N 1
ATOM 686 C CA . ALA A 1 86 ? -0.259 -11.360 1.296 1.00 95.75 86 ALA A CA 1
ATOM 687 C C . ALA A 1 86 ? -0.078 -12.767 1.888 1.00 95.75 86 ALA A C 1
ATOM 689 O O . ALA A 1 86 ? 0.862 -12.996 2.644 1.00 95.75 86 ALA A O 1
ATOM 690 N N . THR A 1 87 ? -0.967 -13.699 1.536 1.00 95.25 87 THR A N 1
ATOM 691 C CA . THR A 1 87 ? -0.885 -15.098 1.974 1.00 95.25 87 THR A CA 1
ATOM 692 C C . THR A 1 87 ? 0.312 -15.805 1.343 1.00 95.25 87 THR A C 1
ATOM 694 O O . THR A 1 87 ? 0.970 -16.587 2.019 1.00 95.25 87 THR A O 1
ATOM 697 N N . GLU A 1 88 ? 0.623 -15.515 0.078 1.00 95.25 88 GLU A N 1
ATOM 698 C CA . GLU A 1 88 ? 1.815 -16.058 -0.583 1.00 95.25 88 GLU A CA 1
ATOM 699 C C . GLU A 1 88 ? 3.106 -15.469 -0.002 1.00 95.25 88 GLU A C 1
ATOM 701 O O . GLU A 1 88 ? 4.002 -16.225 0.352 1.00 95.25 88 GLU A O 1
ATOM 706 N N . ILE A 1 89 ? 3.167 -14.149 0.220 1.00 94.75 89 ILE A N 1
ATOM 707 C CA . ILE A 1 89 ? 4.340 -13.488 0.824 1.00 94.75 89 ILE A CA 1
ATOM 708 C C . ILE A 1 89 ? 4.655 -14.055 2.215 1.00 94.75 89 ILE A C 1
ATOM 710 O O . ILE A 1 89 ? 5.817 -14.207 2.566 1.00 94.75 89 ILE A O 1
ATOM 714 N N . GLN A 1 90 ? 3.641 -14.400 3.015 1.00 92.56 90 GLN A N 1
ATOM 715 C CA . GLN A 1 90 ? 3.861 -14.998 4.340 1.00 92.56 90 GLN A CA 1
ATOM 716 C C . GLN A 1 90 ? 4.534 -16.377 4.301 1.00 92.56 90 GLN A C 1
ATOM 718 O O . GLN A 1 90 ? 5.006 -16.835 5.341 1.00 92.56 90 GLN A O 1
ATOM 723 N N . LYS A 1 91 ? 4.557 -17.049 3.145 1.00 95.38 91 LYS A N 1
ATOM 724 C CA . LYS A 1 91 ? 5.249 -18.332 2.967 1.00 95.38 91 LYS A CA 1
ATOM 725 C C . LYS A 1 91 ? 6.723 -18.158 2.596 1.00 95.38 91 LYS A C 1
ATOM 727 O O . LYS A 1 91 ? 7.464 -19.135 2.666 1.00 95.38 91 LYS A O 1
ATOM 732 N N . GLU A 1 92 ? 7.134 -16.960 2.186 1.00 94.38 92 GLU A N 1
ATOM 733 C CA . GLU A 1 92 ? 8.520 -16.665 1.827 1.00 94.38 92 GLU A CA 1
ATOM 734 C C . GLU A 1 92 ? 9.418 -16.644 3.079 1.00 94.38 92 GLU A C 1
ATOM 736 O O . GLU A 1 92 ? 8.960 -16.281 4.170 1.00 94.38 92 GLU A O 1
ATOM 741 N N . PRO A 1 93 ? 10.696 -17.038 2.957 1.00 90.94 93 PRO A N 1
ATOM 742 C CA . PRO A 1 93 ? 11.644 -16.971 4.062 1.00 90.94 93 PRO A CA 1
ATOM 743 C C . PRO A 1 93 ? 11.945 -15.520 4.471 1.00 90.94 93 PRO A C 1
ATOM 745 O O . PRO A 1 93 ? 11.881 -14.601 3.653 1.00 90.94 93 PRO A O 1
ATOM 748 N N . LEU A 1 94 ? 12.289 -15.343 5.752 1.00 77.69 94 LEU A N 1
ATOM 749 C CA . LEU A 1 94 ? 12.696 -14.064 6.350 1.00 77.69 94 LEU A CA 1
ATOM 750 C C . LEU A 1 94 ? 14.155 -13.708 6.049 1.00 77.69 94 LEU A C 1
ATOM 752 O O . LEU A 1 94 ? 15.000 -14.633 6.064 1.00 77.69 94 LEU A O 1
#